Protein AF-A0A821W4C9-F1 (afdb_monomer_lite)

Radius of gyration: 30.99 Å; chains: 1; bounding box: 70×30×86 Å

Foldseek 3Di:
DDPPQFKWFFWQFPVPSATDIGGPVQWDDPVNDDDAQDWTFGADPNDTTITGTHDMDHPVVSVVVRVVVLVVDPVNDPPPPPPDDPPDDPPDDDDDDDDPDDDDDPDDDDD

Structure (mmCIF, N/CA/C/O backbone):
data_AF-A0A821W4C9-F1
#
_entry.id   AF-A0A821W4C9-F1
#
loop_
_atom_site.group_PDB
_atom_site.id
_atom_site.type_symbol
_atom_site.label_atom_id
_atom_site.label_alt_id
_atom_site.label_comp_id
_atom_site.label_asym_id
_atom_site.label_entity_id
_atom_site.label_seq_id
_atom_site.pdbx_PDB_ins_code
_atom_site.Cartn_x
_atom_site.Cartn_y
_atom_site.Cartn_z
_atom_site.occupancy
_atom_site.B_iso_or_equiv
_atom_site.auth_seq_id
_atom_site.auth_comp_id
_atom_site.auth_asym_id
_atom_site.auth_atom_id
_atom_site.pdbx_PDB_model_num
ATOM 1 N N . MET A 1 1 ? -10.018 20.608 16.413 1.00 37.03 1 MET A N 1
ATOM 2 C CA . MET A 1 1 ? -10.296 19.223 15.976 1.00 37.03 1 MET A CA 1
ATOM 3 C C . MET A 1 1 ? -9.044 18.725 15.273 1.00 37.03 1 MET A C 1
ATOM 5 O O . MET A 1 1 ? -8.616 19.395 14.345 1.00 37.03 1 MET A O 1
ATOM 9 N N . ASN A 1 2 ? -8.410 17.654 15.765 1.00 43.59 2 ASN A N 1
ATOM 10 C CA . ASN A 1 2 ? -7.238 17.055 15.115 1.00 43.59 2 ASN A CA 1
ATOM 11 C C . ASN A 1 2 ? -7.685 16.434 13.790 1.00 43.59 2 ASN A C 1
ATOM 13 O O . ASN A 1 2 ? -8.506 15.520 13.796 1.00 43.59 2 ASN A O 1
ATOM 17 N N . VAL A 1 3 ? -7.148 16.917 12.671 1.00 53.03 3 VAL A N 1
ATOM 18 C CA . VAL A 1 3 ? -7.085 16.108 11.453 1.00 53.03 3 VAL A CA 1
ATOM 19 C C . VAL A 1 3 ? -6.095 14.997 11.784 1.00 53.03 3 VAL A C 1
ATOM 21 O O . VAL A 1 3 ? -4.900 15.255 11.871 1.00 53.03 3 VAL A O 1
ATOM 24 N N . ALA A 1 4 ? -6.593 13.799 12.099 1.00 50.00 4 ALA A N 1
ATOM 25 C CA . ALA A 1 4 ? -5.744 12.618 12.109 1.00 50.00 4 ALA A CA 1
ATOM 26 C C . ALA A 1 4 ? -5.166 12.505 10.695 1.00 50.00 4 ALA A C 1
ATOM 28 O O . ALA A 1 4 ? -5.932 12.450 9.735 1.00 50.00 4 ALA A O 1
ATOM 29 N N . GLU A 1 5 ? -3.846 12.590 10.556 1.00 63.47 5 GLU A N 1
ATOM 30 C CA . GLU A 1 5 ? -3.194 12.362 9.270 1.00 63.47 5 GLU A CA 1
ATOM 31 C C . GLU A 1 5 ? -3.620 10.970 8.781 1.00 63.47 5 GLU A C 1
ATOM 33 O O . GLU A 1 5 ? -3.442 9.989 9.501 1.00 63.47 5 GLU A O 1
ATOM 38 N N . ASP A 1 6 ? -4.267 10.883 7.612 1.00 72.19 6 ASP A N 1
ATOM 39 C CA . ASP A 1 6 ? -4.667 9.598 7.034 1.00 72.19 6 ASP A CA 1
ATOM 40 C C . ASP A 1 6 ? -3.402 8.732 6.863 1.00 72.19 6 ASP A C 1
ATOM 42 O O . ASP A 1 6 ? -2.505 9.068 6.086 1.00 72.19 6 ASP A O 1
ATOM 46 N N . GLU A 1 7 ? -3.313 7.626 7.608 1.00 86.56 7 GLU A N 1
ATOM 47 C CA . GLU A 1 7 ? -2.292 6.599 7.398 1.00 86.56 7 GLU A CA 1
ATOM 48 C C . GLU A 1 7 ? -2.613 5.806 6.127 1.00 86.56 7 GLU A C 1
ATOM 50 O O . GLU A 1 7 ? -3.752 5.392 5.880 1.00 86.56 7 GLU A O 1
ATOM 55 N N . PHE A 1 8 ? -1.584 5.577 5.319 1.00 91.06 8 PHE A N 1
ATOM 56 C CA . PHE A 1 8 ? -1.644 4.799 4.092 1.00 91.06 8 PHE A CA 1
ATOM 57 C C . PHE A 1 8 ? -0.798 3.541 4.231 1.00 91.06 8 PHE A C 1
ATOM 59 O O . PHE A 1 8 ? 0.161 3.480 5.003 1.00 91.06 8 PHE A O 1
ATOM 66 N N . CYS A 1 9 ? -1.155 2.528 3.458 1.00 91.25 9 CYS A N 1
ATOM 67 C CA . CYS A 1 9 ? -0.412 1.290 3.358 1.00 91.25 9 CYS A CA 1
ATOM 68 C C . CYS A 1 9 ? -0.053 1.037 1.899 1.00 91.25 9 CYS A C 1
ATOM 70 O O . CYS A 1 9 ? -0.899 1.150 1.011 1.00 91.25 9 CYS A O 1
ATOM 72 N N . LEU A 1 10 ? 1.202 0.664 1.668 1.00 93.06 10 LEU A N 1
ATOM 73 C CA . LEU A 1 10 ? 1.629 0.101 0.397 1.00 93.06 10 LEU A CA 1
ATOM 74 C C . LEU A 1 10 ? 1.266 -1.381 0.403 1.00 93.06 10 LEU A C 1
ATOM 76 O O . LEU A 1 10 ? 1.803 -2.141 1.208 1.00 93.06 10 LEU A O 1
ATOM 80 N N . ILE A 1 11 ? 0.367 -1.786 -0.482 1.00 92.62 11 ILE A N 1
ATOM 81 C CA . ILE A 1 11 ? -0.115 -3.157 -0.615 1.00 92.62 11 ILE A CA 1
ATOM 82 C C . ILE A 1 11 ? 0.463 -3.750 -1.890 1.00 92.62 11 ILE A C 1
ATOM 84 O O . ILE A 1 11 ? 0.417 -3.117 -2.938 1.00 92.62 11 ILE A O 1
ATOM 88 N N . ARG A 1 12 ? 0.954 -4.984 -1.824 1.00 91.31 12 ARG A N 1
ATOM 89 C CA . ARG A 1 12 ? 1.218 -5.802 -3.007 1.00 91.31 12 ARG A CA 1
ATOM 90 C C . ARG A 1 12 ? 0.029 -6.722 -3.246 1.00 91.31 12 ARG A C 1
ATOM 92 O O . ARG A 1 12 ? -0.263 -7.571 -2.406 1.00 91.31 12 ARG A O 1
ATOM 99 N N . TRP A 1 13 ? -0.637 -6.576 -4.385 1.00 89.44 13 TRP A N 1
ATOM 100 C CA . TRP A 1 13 ? -1.763 -7.436 -4.744 1.00 89.44 13 TRP A CA 1
ATOM 101 C C . TRP A 1 13 ? -1.285 -8.831 -5.129 1.00 89.44 13 TRP A C 1
ATOM 103 O O . TRP A 1 13 ? -0.414 -8.976 -5.992 1.00 89.44 13 TRP A O 1
ATOM 113 N N . SER A 1 14 ? -1.911 -9.855 -4.549 1.00 84.25 14 SER A N 1
ATOM 114 C CA . SER A 1 14 ? -1.619 -11.256 -4.879 1.00 84.25 14 SER A CA 1
ATOM 115 C C . SER A 1 14 ? -1.939 -11.586 -6.341 1.00 84.25 14 SER A C 1
ATOM 117 O O . SER A 1 14 ? -1.260 -12.403 -6.954 1.00 84.25 14 SER A O 1
ATOM 119 N N . ASP A 1 15 ? -2.940 -10.911 -6.909 1.00 80.06 15 ASP A N 1
ATOM 120 C CA . ASP A 1 15 ? -3.490 -11.211 -8.234 1.00 80.06 15 ASP A CA 1
ATOM 121 C C . ASP A 1 15 ? -2.684 -10.587 -9.390 1.00 80.06 15 ASP A C 1
ATOM 123 O O . ASP A 1 15 ? -2.610 -11.141 -10.483 1.00 80.06 15 ASP A O 1
ATOM 127 N N . LYS A 1 16 ? -2.048 -9.429 -9.156 1.00 69.88 16 LYS A N 1
ATOM 128 C CA . LYS A 1 16 ? -1.467 -8.601 -10.234 1.00 69.88 16 LYS A CA 1
ATOM 129 C C . LYS A 1 16 ? 0.027 -8.321 -10.100 1.00 69.88 16 LYS A C 1
ATOM 131 O O . LYS A 1 16 ? 0.584 -7.655 -10.963 1.00 69.88 16 LYS A O 1
ATOM 136 N N . ASN A 1 17 ? 0.686 -8.846 -9.060 1.00 70.94 17 ASN A N 1
ATOM 137 C CA . ASN A 1 17 ? 2.097 -8.567 -8.741 1.00 70.94 17 ASN A CA 1
ATOM 138 C C . ASN A 1 17 ? 2.438 -7.064 -8.829 1.00 70.94 17 ASN A C 1
ATOM 140 O O . ASN A 1 17 ? 3.539 -6.672 -9.208 1.00 70.94 17 ASN A O 1
ATOM 144 N N . ASP A 1 18 ? 1.445 -6.248 -8.494 1.00 80.62 18 ASP A N 1
ATOM 145 C CA . ASP A 1 18 ? 1.446 -4.801 -8.594 1.00 80.62 18 ASP A CA 1
ATOM 146 C C . ASP A 1 18 ? 1.335 -4.218 -7.188 1.00 80.62 18 ASP A C 1
ATOM 148 O O . ASP A 1 18 ? 0.838 -4.882 -6.266 1.00 80.62 18 ASP A O 1
ATOM 152 N N . PHE A 1 19 ? 1.832 -2.998 -7.020 1.00 87.25 19 PHE A N 1
ATOM 153 C CA . PHE A 1 19 ? 1.837 -2.316 -5.736 1.00 87.25 19 PHE A CA 1
ATOM 154 C C . PHE A 1 19 ? 0.894 -1.130 -5.794 1.00 87.25 19 PHE A C 1
ATOM 156 O O . PHE A 1 19 ? 1.067 -0.262 -6.641 1.00 87.25 19 PHE A O 1
ATOM 163 N N . ASP A 1 20 ? -0.024 -1.036 -4.844 1.00 88.94 20 ASP A N 1
ATOM 164 C CA . ASP A 1 20 ? -0.973 0.069 -4.755 1.00 88.94 20 ASP A CA 1
ATOM 165 C C . ASP A 1 20 ? -0.944 0.705 -3.366 1.00 88.94 20 ASP A C 1
ATOM 167 O O . ASP A 1 20 ? -0.515 0.091 -2.385 1.00 88.94 20 ASP A O 1
ATOM 171 N N . ILE A 1 21 ? -1.360 1.966 -3.289 1.00 91.44 21 ILE A N 1
ATOM 172 C CA . ILE A 1 21 ? -1.342 2.744 -2.055 1.00 91.44 21 ILE A CA 1
ATOM 173 C C . ILE A 1 21 ? -2.779 2.962 -1.628 1.00 91.44 21 ILE A C 1
ATOM 175 O O . ILE A 1 21 ? -3.499 3.790 -2.188 1.00 91.44 21 ILE A O 1
ATOM 179 N N . VAL A 1 22 ? -3.169 2.250 -0.580 1.00 90.94 22 VAL A N 1
ATOM 180 C CA . VAL A 1 22 ? -4.533 2.275 -0.060 1.00 90.94 22 VAL A CA 1
ATOM 181 C C . VAL A 1 22 ? -4.542 2.978 1.290 1.00 90.94 22 VAL A C 1
ATOM 183 O O . VAL A 1 22 ? -3.575 2.878 2.050 1.00 90.94 22 VAL A O 1
ATOM 186 N N . PRO A 1 23 ? -5.610 3.704 1.637 1.00 90.12 23 PRO A N 1
ATOM 187 C CA . PRO A 1 23 ? -5.738 4.228 2.985 1.00 90.12 23 PRO A CA 1
ATOM 188 C C . PRO A 1 23 ? -5.946 3.056 3.955 1.00 90.12 23 PRO A C 1
ATOM 190 O O . PRO A 1 23 ? -6.682 2.117 3.652 1.00 90.12 23 PRO A O 1
ATOM 193 N N . GLN A 1 24 ? -5.340 3.117 5.141 1.00 87.00 24 GLN A N 1
ATOM 194 C CA . GLN A 1 24 ? -5.417 2.054 6.152 1.00 87.00 24 GLN A CA 1
ATOM 195 C C . GLN A 1 24 ? -6.868 1.651 6.474 1.00 87.00 24 GLN A C 1
ATOM 197 O O . GLN A 1 24 ? -7.160 0.477 6.682 1.00 87.00 24 GLN A O 1
ATOM 202 N N . ARG A 1 25 ? -7.803 2.609 6.439 1.00 86.94 25 ARG A N 1
ATOM 203 C CA . ARG A 1 25 ? -9.243 2.375 6.656 1.00 86.94 25 ARG A CA 1
ATOM 204 C C . ARG A 1 25 ? -9.902 1.427 5.646 1.00 86.94 25 ARG A C 1
ATOM 206 O O . ARG A 1 25 ? -10.975 0.909 5.933 1.00 86.94 25 ARG A O 1
ATOM 213 N N . SER A 1 26 ? -9.302 1.233 4.472 1.00 88.88 26 SER A N 1
ATOM 214 C CA . SER A 1 26 ? -9.788 0.293 3.454 1.00 88.88 26 SER A CA 1
ATOM 215 C C . SER A 1 26 ? -9.388 -1.154 3.748 1.00 88.88 26 SER A C 1
ATOM 217 O O . SER A 1 26 ? -9.886 -2.066 3.091 1.00 88.88 26 SER A O 1
ATOM 219 N N . ILE A 1 27 ? -8.494 -1.382 4.712 1.00 89.50 27 ILE A N 1
ATOM 220 C CA . ILE A 1 27 ? -7.979 -2.705 5.056 1.00 89.50 27 ILE A CA 1
ATOM 221 C C . ILE A 1 27 ? -8.789 -3.267 6.222 1.00 89.50 27 ILE A C 1
ATOM 223 O O . ILE A 1 27 ? -8.847 -2.683 7.305 1.00 89.50 27 ILE A O 1
ATOM 227 N N . ARG A 1 28 ? -9.393 -4.439 6.022 1.00 86.56 28 ARG A N 1
ATOM 228 C CA . ARG A 1 28 ? -10.063 -5.180 7.092 1.00 86.56 28 ARG A CA 1
ATOM 229 C C . ARG A 1 28 ? -9.046 -6.025 7.849 1.00 86.56 28 ARG A C 1
ATOM 231 O O . ARG A 1 28 ? -8.762 -7.158 7.470 1.00 86.56 28 ARG A O 1
ATOM 238 N N . ALA A 1 29 ? -8.525 -5.474 8.942 1.00 81.88 29 ALA A N 1
ATOM 239 C CA . ALA A 1 29 ? -7.702 -6.214 9.892 1.00 81.88 29 ALA A CA 1
ATOM 240 C C . ALA A 1 29 ? -8.552 -6.703 11.082 1.00 81.88 29 ALA A C 1
ATOM 242 O O . ALA A 1 29 ? -9.267 -5.900 11.685 1.00 81.88 29 ALA A O 1
ATOM 243 N N . PRO A 1 30 ? -8.467 -7.989 11.471 1.00 74.62 30 PRO A N 1
ATOM 244 C CA . PRO A 1 30 ? -9.234 -8.528 12.597 1.00 74.62 30 PRO A CA 1
ATOM 245 C C . PRO A 1 30 ? -8.831 -7.916 13.950 1.00 74.62 30 PRO A C 1
ATOM 247 O O . PRO A 1 30 ? -9.670 -7.799 14.840 1.00 74.62 30 PRO A O 1
ATOM 250 N N . SER A 1 31 ? -7.573 -7.486 14.097 1.00 70.50 31 SER A N 1
ATOM 251 C CA . SER A 1 31 ? -6.999 -7.031 15.376 1.00 70.50 31 SER A CA 1
ATOM 252 C C . SER A 1 31 ? -6.815 -5.513 15.484 1.00 70.50 31 SER A C 1
ATOM 254 O O . SER A 1 31 ? -6.043 -5.045 16.321 1.00 70.50 31 SER A O 1
ATOM 256 N N . ASN A 1 32 ? -7.475 -4.723 14.624 1.00 70.50 32 ASN A N 1
ATOM 257 C CA . ASN A 1 32 ? -7.334 -3.256 14.534 1.00 70.50 32 ASN A CA 1
ATOM 258 C C . ASN A 1 32 ? -5.880 -2.753 14.350 1.00 70.50 32 ASN A C 1
ATOM 260 O O . ASN A 1 32 ? -5.612 -1.555 14.398 1.00 70.50 32 ASN A O 1
ATOM 264 N N . THR A 1 33 ? -4.949 -3.683 14.146 1.00 82.00 33 THR A N 1
ATOM 265 C CA . THR A 1 33 ? -3.510 -3.494 14.020 1.00 82.00 33 THR A CA 1
ATOM 266 C C . THR A 1 33 ? -3.124 -4.103 12.689 1.00 82.00 33 THR A C 1
ATOM 268 O O . THR A 1 33 ? -3.456 -5.257 12.428 1.00 82.00 33 THR A O 1
ATOM 271 N N . ILE A 1 34 ? -2.467 -3.308 11.850 1.00 86.19 34 ILE A N 1
ATOM 272 C CA . ILE A 1 34 ? -1.945 -3.761 10.565 1.00 86.19 34 ILE A CA 1
ATOM 273 C C . ILE A 1 34 ? -0.454 -4.024 10.722 1.00 86.19 34 ILE A C 1
ATOM 275 O O . ILE A 1 34 ? 0.325 -3.120 11.070 1.00 86.19 34 ILE A O 1
ATOM 279 N N . GLU A 1 35 ? -0.076 -5.269 10.474 1.00 90.00 35 GLU A N 1
ATOM 280 C CA . GLU A 1 35 ? 1.297 -5.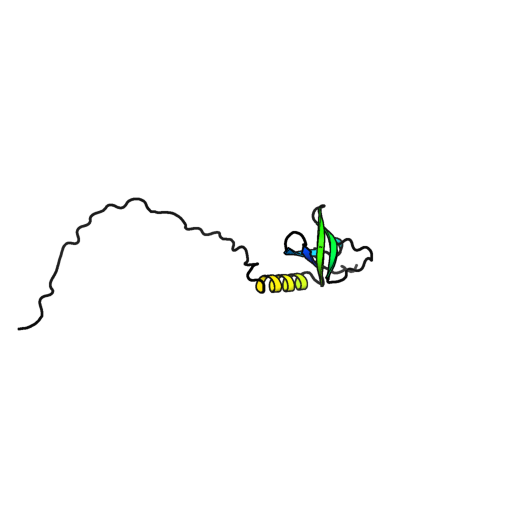743 10.461 1.00 90.00 35 GLU A CA 1
ATOM 281 C C . GLU A 1 35 ? 1.861 -5.695 9.039 1.00 90.00 35 GLU A C 1
ATOM 283 O O . GLU A 1 35 ? 1.173 -5.897 8.037 1.00 90.00 35 GLU A O 1
ATOM 288 N N . THR A 1 36 ? 3.146 -5.375 8.936 1.00 91.12 36 THR A N 1
ATOM 289 C CA . THR A 1 36 ? 3.867 -5.428 7.664 1.00 91.12 36 THR A CA 1
ATOM 290 C C . THR A 1 36 ? 4.195 -6.872 7.314 1.00 91.12 36 THR A C 1
ATOM 292 O O . THR A 1 36 ? 4.548 -7.656 8.186 1.00 91.12 36 THR A O 1
ATOM 295 N N . TYR A 1 37 ? 4.174 -7.181 6.026 1.00 89.69 37 TYR A N 1
ATOM 296 C CA . TYR A 1 37 ? 4.339 -8.496 5.410 1.00 89.69 37 TYR A CA 1
ATOM 297 C C . TYR A 1 37 ? 3.217 -9.498 5.704 1.00 89.69 37 TYR A C 1
ATOM 299 O O . TYR A 1 37 ? 3.353 -10.678 5.389 1.00 89.69 37 TYR A O 1
ATOM 307 N N . GLU A 1 38 ? 2.085 -9.024 6.221 1.00 91.25 38 GLU A N 1
ATOM 308 C CA . GLU A 1 38 ? 0.865 -9.813 6.361 1.00 91.25 38 GLU A CA 1
ATOM 309 C C . GLU A 1 38 ? -0.144 -9.518 5.248 1.00 91.25 38 GLU A C 1
ATOM 311 O O . GLU A 1 38 ? -0.162 -8.430 4.667 1.00 91.25 38 GLU A O 1
ATOM 316 N N . THR A 1 39 ? -0.980 -10.512 4.940 1.00 91.31 39 THR A N 1
ATOM 317 C CA . THR A 1 39 ? -2.018 -10.415 3.906 1.00 91.31 39 THR A CA 1
ATOM 318 C C . THR A 1 39 ? -3.363 -10.111 4.538 1.00 91.31 39 THR A C 1
ATOM 320 O O . THR A 1 39 ? -3.787 -10.791 5.469 1.00 91.31 39 THR A O 1
ATOM 323 N N . TYR A 1 40 ? -4.042 -9.104 4.002 1.00 91.81 40 TYR A N 1
ATOM 324 C CA . TYR A 1 40 ? -5.344 -8.661 4.478 1.00 91.81 40 TYR A CA 1
ATOM 325 C C . TYR A 1 40 ? -6.331 -8.544 3.320 1.00 91.81 40 TYR A C 1
ATOM 327 O O . TYR A 1 40 ? -5.946 -8.357 2.163 1.00 91.81 40 TYR A O 1
ATOM 335 N N . GLN A 1 41 ? -7.621 -8.606 3.652 1.00 91.75 41 GLN A N 1
ATOM 336 C CA . GLN A 1 41 ? -8.673 -8.222 2.720 1.00 91.75 41 GLN A CA 1
ATOM 337 C C . GLN A 1 41 ? -8.774 -6.699 2.667 1.00 91.75 41 GLN A C 1
ATOM 339 O O . GLN A 1 41 ? -8.955 -6.035 3.689 1.00 91.75 41 GLN A O 1
ATOM 344 N N . VAL A 1 42 ? -8.676 -6.150 1.464 1.00 90.25 42 VAL A N 1
ATOM 345 C CA . VAL A 1 42 ? -8.750 -4.719 1.191 1.00 90.25 42 VAL A CA 1
ATOM 346 C C . VAL A 1 42 ? -9.958 -4.452 0.307 1.00 90.25 42 VAL A C 1
ATOM 348 O O . VAL A 1 42 ? -10.151 -5.114 -0.712 1.00 90.25 42 VAL A O 1
ATOM 351 N N . GLU A 1 43 ? -10.777 -3.479 0.694 1.00 89.06 43 GLU A N 1
ATOM 352 C CA . GLU A 1 43 ? -11.963 -3.085 -0.060 1.00 89.06 43 GLU A CA 1
ATOM 353 C C . GLU A 1 43 ? -11.681 -1.827 -0.890 1.00 89.06 43 GLU A C 1
ATOM 355 O O . GLU A 1 43 ? -11.413 -0.749 -0.349 1.00 89.06 43 GLU A O 1
ATOM 360 N N . ILE A 1 44 ? -11.750 -1.959 -2.217 1.00 82.81 44 ILE A N 1
ATOM 361 C CA . ILE A 1 44 ? -11.553 -0.857 -3.168 1.00 82.81 44 ILE A CA 1
ATOM 362 C C . ILE A 1 44 ? -12.703 -0.849 -4.163 1.00 82.81 44 ILE A C 1
ATOM 364 O O . ILE A 1 44 ? -12.962 -1.845 -4.836 1.00 82.81 44 ILE A O 1
ATOM 368 N N . ASN A 1 45 ? -13.391 0.289 -4.285 1.00 82.94 45 ASN A N 1
ATOM 369 C CA . ASN A 1 45 ? -14.541 0.456 -5.182 1.00 82.94 45 ASN A CA 1
ATOM 370 C C . ASN A 1 45 ? -15.642 -0.609 -4.977 1.00 82.94 45 ASN A C 1
ATOM 372 O O . ASN A 1 45 ? -16.324 -0.984 -5.926 1.00 82.94 45 ASN A O 1
ATOM 376 N N . GLY A 1 46 ? -15.795 -1.121 -3.749 1.00 82.25 46 GLY A N 1
ATOM 377 C CA . GLY A 1 46 ? -16.752 -2.182 -3.414 1.00 82.25 46 GLY A CA 1
ATOM 378 C C . GLY A 1 46 ? -16.298 -3.606 -3.759 1.00 82.25 46 GLY A C 1
ATOM 379 O O . GLY A 1 46 ? -17.045 -4.547 -3.511 1.00 82.25 46 GLY A O 1
ATOM 380 N N . ASN A 1 47 ? -15.084 -3.782 -4.288 1.00 86.38 47 ASN A N 1
ATOM 381 C CA . ASN A 1 47 ? -14.482 -5.092 -4.520 1.00 86.38 47 ASN A CA 1
ATOM 382 C C . ASN A 1 47 ? -13.525 -5.445 -3.381 1.00 86.38 47 ASN A C 1
ATOM 384 O O . ASN A 1 47 ? -12.729 -4.607 -2.954 1.00 86.38 47 ASN A O 1
ATOM 388 N N . GLN A 1 48 ? -13.591 -6.691 -2.918 1.00 88.06 48 GLN A N 1
ATOM 389 C CA . GLN A 1 48 ? -12.682 -7.233 -1.911 1.00 88.06 48 GLN A CA 1
ATOM 390 C C . GLN A 1 48 ? -11.538 -7.956 -2.613 1.00 88.06 48 GLN A C 1
ATOM 392 O O . GLN A 1 48 ? -11.760 -8.929 -3.332 1.00 88.06 48 GLN A O 1
ATOM 397 N N . CYS A 1 49 ? -10.324 -7.467 -2.398 1.00 88.31 49 CYS A N 1
ATOM 398 C CA . CYS A 1 49 ? -9.103 -8.033 -2.949 1.00 88.31 49 CYS A CA 1
ATOM 399 C C . CYS A 1 49 ? -8.152 -8.398 -1.808 1.00 88.31 49 CYS A C 1
ATOM 401 O O . CYS A 1 49 ? -8.089 -7.699 -0.798 1.00 88.31 49 CYS A O 1
ATOM 403 N N . GLU A 1 50 ? -7.383 -9.470 -1.967 1.00 91.44 50 GLU A N 1
ATOM 404 C CA . GLU A 1 50 ? -6.334 -9.831 -1.014 1.00 91.44 50 GLU A CA 1
ATOM 405 C C . GLU A 1 50 ? -5.010 -9.178 -1.399 1.00 91.44 50 GLU A C 1
ATOM 407 O O . GLU A 1 50 ? -4.569 -9.239 -2.553 1.00 91.44 50 GLU A O 1
ATOM 412 N N . GLY A 1 51 ? -4.361 -8.561 -0.417 1.00 92.00 51 GLY A N 1
ATOM 413 C CA . GLY A 1 51 ? -3.079 -7.917 -0.629 1.00 92.00 51 GLY A CA 1
ATOM 414 C C . GLY A 1 51 ? -2.191 -7.961 0.602 1.00 92.00 51 GLY A C 1
ATOM 415 O O . GLY A 1 51 ? -2.660 -7.880 1.737 1.00 92.00 51 GLY A O 1
ATOM 416 N N . THR A 1 52 ? -0.890 -8.100 0.365 1.00 93.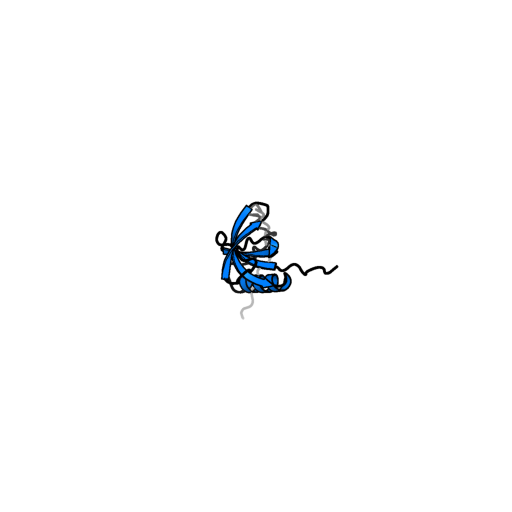00 52 THR A N 1
ATOM 417 C CA . THR A 1 52 ? 0.128 -8.113 1.413 1.00 93.00 52 THR A CA 1
ATOM 418 C C . THR A 1 52 ? 0.596 -6.694 1.701 1.00 93.00 52 THR A C 1
ATOM 420 O O . THR A 1 52 ? 1.056 -5.996 0.797 1.00 93.00 52 THR A O 1
ATOM 423 N N . VAL A 1 53 ? 0.522 -6.259 2.955 1.00 92.31 53 VAL A N 1
ATOM 424 C CA . VAL A 1 53 ? 1.031 -4.950 3.381 1.00 92.31 53 VAL A CA 1
ATOM 425 C C . VAL A 1 53 ? 2.549 -4.982 3.343 1.00 92.31 53 VAL A C 1
ATOM 427 O O . VAL A 1 53 ? 3.169 -5.804 3.991 1.00 92.31 53 VAL A O 1
ATOM 430 N N . ILE A 1 54 ? 3.180 -4.084 2.606 1.00 92.50 54 ILE A N 1
ATOM 431 C CA . ILE A 1 54 ? 4.642 -3.970 2.538 1.00 92.50 54 ILE A CA 1
ATOM 432 C C . ILE A 1 54 ? 5.140 -2.942 3.552 1.00 92.50 54 ILE A C 1
ATOM 434 O O . ILE A 1 54 ? 6.180 -3.118 4.182 1.00 92.50 54 ILE A O 1
ATOM 438 N N . MET A 1 55 ? 4.381 -1.863 3.717 1.00 92.25 55 MET A N 1
ATOM 439 C CA . MET A 1 55 ? 4.719 -0.731 4.571 1.00 92.25 55 MET A CA 1
ATOM 440 C C . MET A 1 55 ? 3.444 0.013 4.965 1.00 92.25 55 MET A C 1
ATOM 442 O O . MET A 1 55 ? 2.496 0.065 4.183 1.00 92.25 55 MET A O 1
ATOM 446 N N . LYS A 1 56 ? 3.462 0.636 6.146 1.00 90.75 56 LYS A N 1
ATOM 447 C CA . LYS A 1 56 ? 2.479 1.628 6.592 1.00 90.75 56 LYS A CA 1
ATOM 448 C C . LYS A 1 56 ? 3.172 2.956 6.880 1.00 90.75 56 LYS A C 1
ATOM 450 O O . LYS A 1 56 ? 4.292 2.962 7.390 1.00 90.75 56 LYS A O 1
ATOM 455 N N . GLY A 1 57 ? 2.525 4.063 6.548 1.00 90.25 57 GLY A N 1
ATOM 456 C CA . GLY A 1 57 ? 3.067 5.393 6.785 1.00 90.25 57 GLY A CA 1
ATOM 457 C C . GLY A 1 57 ? 2.306 6.475 6.035 1.00 90.25 57 GLY A C 1
ATOM 458 O O . GLY A 1 57 ? 1.128 6.336 5.713 1.00 90.25 57 GLY A O 1
ATOM 459 N N . THR A 1 58 ? 2.989 7.578 5.735 1.00 91.00 58 THR A N 1
ATOM 460 C CA . THR A 1 58 ? 2.397 8.645 4.921 1.00 91.00 58 THR A CA 1
ATOM 461 C C . THR A 1 58 ? 2.315 8.224 3.455 1.00 91.00 58 THR A C 1
ATOM 463 O O . THR A 1 58 ? 3.137 7.439 2.970 1.00 91.00 58 THR A O 1
ATOM 466 N N . LYS A 1 59 ? 1.369 8.812 2.713 1.00 88.12 59 LYS A N 1
ATOM 467 C CA . LYS A 1 59 ? 1.243 8.601 1.263 1.00 88.12 59 LYS A CA 1
ATOM 468 C C . LYS A 1 59 ? 2.580 8.798 0.537 1.00 88.12 59 LYS A C 1
ATOM 470 O O . LYS A 1 59 ? 2.972 7.966 -0.271 1.00 88.12 59 LYS A O 1
ATOM 475 N N . ARG A 1 60 ? 3.313 9.856 0.897 1.00 89.25 60 ARG A N 1
ATOM 476 C CA . ARG A 1 60 ? 4.592 10.219 0.274 1.00 89.25 60 ARG A CA 1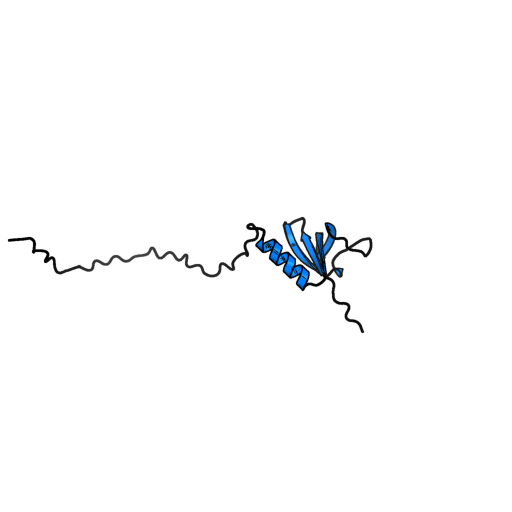
ATOM 477 C C . ARG A 1 60 ? 5.673 9.153 0.468 1.00 89.25 60 ARG A C 1
ATOM 479 O O . ARG A 1 60 ? 6.478 8.939 -0.436 1.00 89.25 60 ARG A O 1
ATOM 486 N N . ASP A 1 61 ? 5.711 8.506 1.631 1.00 89.81 61 ASP A N 1
ATOM 487 C CA . ASP A 1 61 ? 6.679 7.438 1.904 1.00 89.81 61 ASP A CA 1
ATOM 488 C C . ASP A 1 61 ? 6.343 6.176 1.095 1.00 89.81 61 ASP A C 1
ATOM 490 O O . ASP A 1 61 ? 7.213 5.608 0.431 1.00 89.81 61 ASP A O 1
ATOM 494 N N . CYS A 1 62 ? 5.050 5.834 1.025 1.00 90.12 62 CYS A N 1
ATOM 495 C CA . CYS A 1 62 ? 4.546 4.740 0.195 1.00 90.12 62 CYS A CA 1
ATOM 496 C C . CYS A 1 62 ? 4.844 4.972 -1.300 1.00 90.12 62 CYS A C 1
ATOM 498 O O . CYS A 1 62 ? 5.352 4.072 -1.967 1.00 90.12 62 CYS A O 1
ATOM 500 N N . GLU A 1 63 ? 4.605 6.185 -1.819 1.00 89.69 63 GLU A N 1
ATOM 501 C CA . GLU A 1 63 ? 4.909 6.576 -3.209 1.00 89.69 63 GLU A CA 1
ATOM 502 C C . GLU A 1 63 ? 6.409 6.471 -3.503 1.00 89.69 63 GLU A C 1
ATOM 504 O O . GLU A 1 63 ? 6.821 5.957 -4.545 1.00 89.69 63 GLU A O 1
ATOM 509 N N . LYS A 1 64 ? 7.253 6.909 -2.562 1.00 89.81 64 LYS A N 1
ATOM 510 C CA . LYS A 1 64 ? 8.709 6.816 -2.698 1.00 89.81 64 LYS A CA 1
ATOM 511 C C . LYS A 1 64 ? 9.176 5.362 -2.753 1.00 89.81 64 LYS A C 1
ATOM 513 O O . LYS A 1 64 ? 10.055 5.042 -3.557 1.00 89.81 64 LYS A O 1
ATOM 518 N N . LEU A 1 65 ? 8.625 4.487 -1.913 1.00 87.69 65 LEU A N 1
ATOM 519 C CA . LEU A 1 65 ? 8.968 3.066 -1.919 1.00 87.69 65 LEU A CA 1
ATOM 520 C C . LEU A 1 65 ? 8.478 2.382 -3.204 1.00 87.69 65 LEU A C 1
ATOM 522 O O . LEU A 1 65 ? 9.271 1.706 -3.858 1.00 87.69 65 LEU A O 1
ATOM 526 N N . GLN A 1 66 ? 7.232 2.629 -3.616 1.00 85.94 66 GLN A N 1
ATOM 527 C CA . GLN A 1 66 ? 6.662 2.126 -4.871 1.00 85.94 66 GLN A CA 1
ATOM 528 C C . GLN A 1 66 ? 7.529 2.521 -6.077 1.00 85.94 66 GLN A C 1
ATOM 530 O O . GLN A 1 66 ? 7.909 1.665 -6.876 1.00 85.94 66 GLN A O 1
ATOM 535 N N . HIS A 1 67 ? 7.929 3.794 -6.168 1.00 82.19 67 HIS A N 1
ATOM 536 C CA . HIS A 1 67 ? 8.793 4.287 -7.242 1.00 82.19 67 HIS A CA 1
ATOM 537 C C . HIS A 1 67 ? 10.167 3.598 -7.249 1.00 82.19 67 HIS A C 1
ATOM 539 O O . HIS A 1 67 ? 10.673 3.226 -8.305 1.00 82.19 67 HIS A O 1
ATOM 545 N N . ASN A 1 68 ? 10.764 3.359 -6.075 1.00 82.19 68 ASN A N 1
ATOM 546 C CA . ASN A 1 68 ? 12.030 2.626 -5.972 1.00 82.19 68 ASN A CA 1
ATOM 547 C C . ASN A 1 68 ? 11.907 1.152 -6.390 1.00 82.19 68 ASN A C 1
ATOM 549 O O . ASN A 1 68 ? 12.839 0.615 -6.991 1.00 82.19 68 ASN A O 1
ATOM 553 N N . ILE A 1 69 ? 10.787 0.494 -6.078 1.00 78.00 69 ILE A N 1
ATOM 554 C CA . ILE A 1 69 ? 10.528 -0.897 -6.479 1.00 78.00 69 ILE A CA 1
ATOM 555 C C . ILE A 1 69 ? 10.330 -0.987 -7.998 1.00 78.00 69 ILE A C 1
ATOM 557 O O . ILE A 1 69 ? 10.930 -1.856 -8.635 1.00 78.00 69 ILE A O 1
ATOM 561 N N . ALA A 1 70 ? 9.566 -0.056 -8.579 1.00 68.25 70 ALA A N 1
ATOM 562 C CA . ALA A 1 70 ? 9.371 0.047 -10.023 1.00 68.25 70 ALA A CA 1
ATOM 563 C C . ALA A 1 70 ? 10.700 0.271 -10.767 1.00 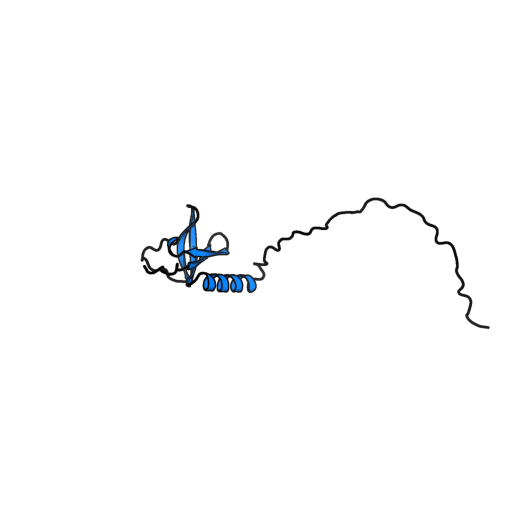68.25 70 ALA A C 1
ATOM 565 O O . ALA A 1 70 ? 10.962 -0.380 -11.770 1.00 68.25 70 ALA A O 1
ATOM 566 N N . LEU A 1 71 ? 11.585 1.123 -10.237 1.00 61.59 71 LEU A N 1
ATOM 567 C CA . LEU A 1 71 ? 12.898 1.388 -10.835 1.00 61.59 71 LEU A CA 1
ATOM 568 C C . LEU A 1 71 ? 13.888 0.214 -10.725 1.00 61.59 71 LEU A C 1
ATOM 570 O O . LEU A 1 71 ? 14.766 0.080 -11.575 1.00 61.59 71 LEU A O 1
ATOM 574 N N . LYS A 1 72 ? 13.787 -0.631 -9.688 1.00 55.47 72 LYS A N 1
ATOM 575 C CA . LYS A 1 72 ? 14.684 -1.790 -9.488 1.00 55.47 72 LYS A CA 1
ATOM 576 C C . LYS A 1 72 ? 14.220 -3.068 -10.188 1.00 55.47 72 LYS A C 1
ATOM 578 O O . LYS A 1 72 ? 15.004 -4.011 -10.286 1.00 55.47 72 LYS A O 1
ATOM 583 N N . SER A 1 73 ? 12.986 -3.107 -10.682 1.00 42.91 73 SER A N 1
ATOM 584 C CA . SER A 1 73 ? 12.460 -4.231 -11.455 1.00 42.91 73 SER A CA 1
ATOM 585 C C . SER A 1 73 ? 12.459 -3.868 -12.942 1.00 42.91 73 SER A C 1
ATOM 587 O O . SER A 1 73 ? 11.553 -3.165 -13.377 1.00 42.91 73 SER A O 1
ATOM 589 N N . PRO A 1 74 ? 13.399 -4.365 -13.770 1.00 49.69 74 PRO A N 1
ATOM 590 C CA . PRO A 1 74 ? 13.389 -4.094 -15.214 1.00 49.69 74 PRO A CA 1
ATOM 591 C C . PRO A 1 74 ? 12.135 -4.632 -15.937 1.00 49.69 74 PRO A C 1
ATOM 593 O O . PRO A 1 74 ? 11.911 -4.296 -17.093 1.00 49.69 74 PRO A O 1
ATOM 596 N N . ASN A 1 75 ? 11.297 -5.427 -15.256 1.00 47.59 75 ASN A N 1
ATOM 597 C CA . ASN A 1 75 ? 9.977 -5.868 -15.726 1.00 47.59 75 ASN A CA 1
ATOM 598 C C . ASN A 1 75 ? 8.835 -4.875 -15.448 1.00 47.59 75 ASN A C 1
ATOM 600 O O . ASN A 1 75 ? 7.712 -5.120 -15.873 1.00 47.59 75 ASN A O 1
ATOM 604 N N . HIS A 1 76 ? 9.098 -3.765 -14.757 1.00 44.91 76 HIS A N 1
ATOM 605 C CA . HIS A 1 76 ? 8.152 -2.667 -14.586 1.00 44.91 76 HIS A CA 1
ATOM 606 C C . HIS A 1 76 ? 8.707 -1.422 -15.281 1.00 44.91 76 HIS A C 1
ATOM 608 O O . HIS A 1 76 ? 8.889 -0.360 -14.683 1.00 44.91 76 HIS A O 1
ATOM 614 N N . ALA A 1 77 ? 9.025 -1.568 -16.574 1.00 41.81 77 ALA A N 1
ATOM 615 C CA . ALA A 1 77 ? 9.166 -0.402 -17.427 1.00 41.81 77 ALA A CA 1
ATOM 616 C C . ALA A 1 77 ? 7.876 0.420 -17.276 1.00 41.81 77 ALA A C 1
ATOM 618 O O . ALA A 1 77 ? 6.790 -0.173 -17.299 1.00 41.81 77 ALA A O 1
ATOM 619 N N . PRO A 1 78 ? 7.951 1.755 -17.109 1.00 47.00 78 PRO A N 1
ATOM 620 C CA . PRO A 1 78 ? 6.758 2.560 -17.291 1.00 47.00 78 PRO A CA 1
ATOM 621 C C . PRO A 1 78 ? 6.190 2.132 -18.640 1.00 47.00 78 PRO A C 1
ATOM 623 O O . PRO A 1 78 ? 6.948 2.051 -19.612 1.00 47.00 78 PRO A O 1
ATOM 626 N N . ALA A 1 79 ? 4.898 1.808 -18.709 1.00 47.41 79 ALA A N 1
ATOM 627 C CA . ALA A 1 79 ? 4.225 1.853 -19.990 1.00 47.41 79 ALA A CA 1
ATOM 628 C C . ALA A 1 79 ? 4.444 3.287 -20.465 1.00 47.41 79 ALA A C 1
ATOM 630 O O . ALA A 1 79 ? 3.791 4.226 -20.000 1.00 47.41 79 ALA A O 1
ATOM 631 N N . ALA A 1 80 ? 5.483 3.471 -21.282 1.00 42.50 80 ALA A N 1
ATOM 632 C CA . ALA A 1 80 ? 5.715 4.693 -21.993 1.00 42.50 80 ALA A CA 1
ATOM 633 C C . ALA A 1 80 ? 4.360 5.001 -22.609 1.00 42.50 80 ALA A C 1
ATOM 635 O O . ALA A 1 80 ? 3.712 4.118 -23.180 1.00 42.50 80 ALA A O 1
ATOM 636 N N . ARG A 1 81 ? 3.881 6.228 -22.429 1.00 43.31 81 ARG A N 1
ATOM 637 C CA . ARG A 1 81 ? 2.837 6.724 -23.311 1.00 43.31 81 ARG A CA 1
ATOM 638 C C . ARG A 1 81 ? 3.474 6.694 -24.698 1.00 43.31 81 ARG A C 1
ATOM 640 O O . ARG A 1 81 ? 4.171 7.630 -25.072 1.00 43.31 81 ARG A O 1
ATOM 647 N N . SER A 1 82 ? 3.322 5.569 -25.391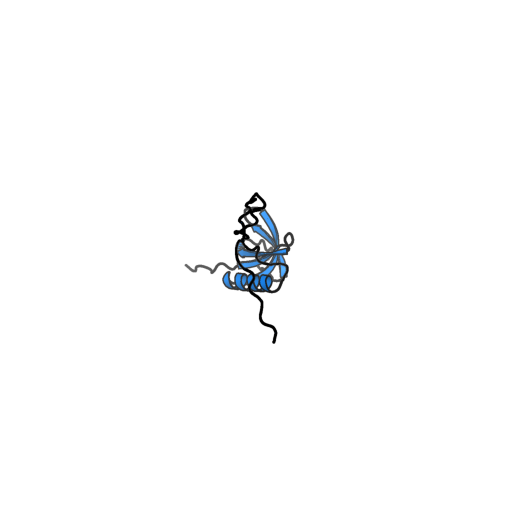 1.00 45.34 82 SER A N 1
ATOM 648 C CA . SER A 1 82 ? 3.698 5.352 -26.781 1.00 45.34 82 SER A CA 1
ATOM 649 C C . SER A 1 82 ? 2.681 6.101 -27.626 1.00 45.34 82 SER A C 1
ATOM 651 O O . SER A 1 82 ? 1.861 5.510 -28.314 1.00 45.34 82 SER A O 1
ATOM 653 N N . ASP A 1 83 ? 2.690 7.422 -27.489 1.00 59.47 83 ASP A N 1
ATOM 654 C CA . ASP A 1 83 ? 1.954 8.344 -28.335 1.00 59.47 83 ASP A CA 1
ATOM 655 C C . ASP A 1 83 ? 3.004 9.171 -29.074 1.00 59.47 83 ASP A C 1
ATOM 657 O O . ASP A 1 83 ? 3.439 10.231 -28.634 1.00 59.47 83 ASP A O 1
ATOM 661 N N . THR A 1 84 ? 3.578 8.536 -30.094 1.00 48.41 84 THR A N 1
ATOM 662 C CA . THR A 1 84 ? 4.027 9.137 -31.359 1.00 48.41 84 THR A CA 1
ATOM 663 C C . THR A 1 84 ? 4.541 8.011 -32.253 1.00 48.41 84 THR A C 1
ATOM 665 O O . THR A 1 84 ? 5.733 7.767 -32.413 1.00 48.41 84 THR A O 1
ATOM 668 N N . THR A 1 85 ? 3.590 7.301 -32.852 1.00 56.28 85 THR A N 1
ATOM 669 C CA . THR A 1 85 ? 3.783 6.596 -34.119 1.00 56.28 85 THR A CA 1
ATOM 670 C C . THR A 1 85 ? 4.227 7.616 -35.172 1.00 56.28 85 THR A C 1
ATOM 672 O O . THR A 1 85 ? 3.530 8.608 -35.391 1.00 56.28 85 THR A O 1
ATOM 675 N N . PRO A 1 86 ? 5.345 7.370 -35.865 1.00 53.56 86 PRO A N 1
ATOM 676 C CA . PRO A 1 86 ? 5.282 7.468 -37.316 1.00 53.56 86 PRO A CA 1
ATOM 677 C C . PRO A 1 86 ? 5.714 6.144 -37.950 1.00 53.56 86 PRO A C 1
ATOM 679 O O . PRO A 1 86 ? 6.655 6.080 -38.729 1.00 53.56 86 PRO A O 1
ATOM 682 N N . GLU A 1 87 ? 4.980 5.073 -37.664 1.00 59.16 87 GLU A N 1
ATOM 683 C CA . GLU A 1 87 ? 4.823 3.974 -38.615 1.00 59.16 87 GLU A CA 1
ATOM 684 C C . GLU A 1 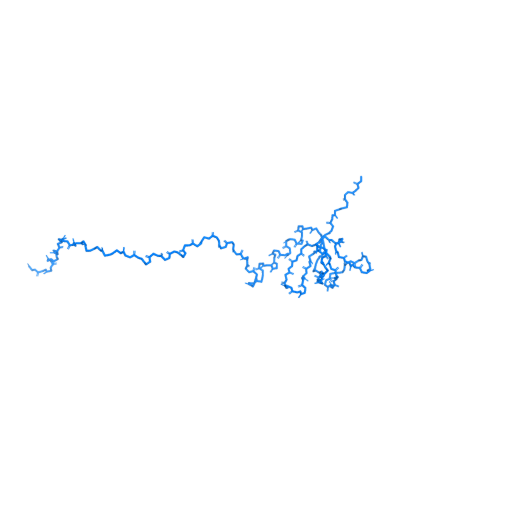87 ? 3.737 4.379 -39.622 1.00 59.16 87 GLU A C 1
ATOM 686 O O . GLU A 1 87 ? 2.601 3.915 -39.602 1.00 59.16 87 GLU A O 1
ATOM 691 N N . SER A 1 88 ? 4.057 5.350 -40.475 1.00 51.62 88 SER A N 1
ATOM 692 C CA . SER A 1 88 ? 3.329 5.542 -41.725 1.00 51.62 88 SER A CA 1
ATOM 693 C C . SER A 1 88 ? 4.256 5.144 -42.852 1.00 51.62 88 SER A C 1
ATOM 695 O O . SER A 1 88 ? 5.123 5.898 -43.282 1.00 51.62 88 SER A O 1
ATOM 697 N N . ASN A 1 89 ? 4.044 3.909 -43.290 1.00 49.91 89 ASN A N 1
ATOM 698 C CA . ASN A 1 89 ? 4.191 3.492 -44.671 1.00 49.91 89 ASN A CA 1
ATOM 699 C C . ASN A 1 89 ? 4.013 4.669 -45.643 1.00 49.91 89 ASN A C 1
ATOM 701 O O . ASN A 1 89 ? 2.906 5.170 -45.831 1.00 49.91 89 ASN A O 1
ATOM 705 N N . ALA A 1 90 ? 5.101 5.059 -46.296 1.00 46.06 90 ALA A N 1
ATOM 706 C CA . ALA A 1 90 ? 5.062 5.768 -47.564 1.00 46.06 90 ALA A CA 1
ATOM 707 C C . ALA A 1 90 ? 5.908 5.007 -48.596 1.00 46.06 90 ALA A C 1
ATOM 709 O O . ALA A 1 90 ? 6.691 5.593 -49.334 1.00 46.06 90 ALA A O 1
ATOM 710 N N . GLU A 1 91 ? 5.745 3.684 -48.680 1.00 59.53 91 GLU A N 1
ATOM 711 C CA . GLU A 1 91 ? 5.907 3.014 -49.970 1.00 59.53 91 GLU A CA 1
ATOM 712 C C . GLU A 1 91 ? 4.692 3.366 -50.829 1.00 59.53 91 GLU A C 1
ATOM 714 O O . GLU A 1 91 ? 3.754 2.586 -50.833 1.00 59.53 91 GLU A O 1
ATOM 719 N N . GLN A 1 92 ? 4.678 4.513 -51.528 1.00 61.41 92 GLN A N 1
ATOM 720 C CA . GLN A 1 92 ? 3.864 4.711 -52.742 1.00 61.41 92 GLN A CA 1
ATOM 721 C C . GLN A 1 92 ? 4.491 5.763 -53.682 1.00 61.41 92 GLN A C 1
ATOM 723 O O . GLN A 1 92 ? 4.536 6.948 -53.377 1.00 61.41 92 GLN A O 1
ATOM 728 N N . PHE A 1 93 ? 4.926 5.284 -54.855 1.00 57.88 93 PHE A N 1
ATOM 729 C CA . PHE A 1 93 ? 5.062 5.991 -56.139 1.00 57.88 93 PHE A CA 1
ATOM 730 C C . PHE A 1 93 ? 5.877 7.300 -56.207 1.00 57.88 93 PHE A C 1
ATOM 732 O O . PHE A 1 93 ? 5.346 8.398 -56.075 1.00 57.88 93 PHE A O 1
ATOM 739 N N . ALA A 1 94 ? 7.132 7.192 -56.659 1.00 49.22 94 ALA A N 1
ATOM 740 C CA . ALA A 1 94 ? 7.774 8.243 -57.454 1.00 49.22 94 ALA A CA 1
ATOM 741 C C . ALA A 1 94 ? 8.678 7.632 -58.540 1.00 49.22 94 ALA A C 1
ATOM 743 O O . ALA A 1 94 ? 9.897 7.550 -58.413 1.00 49.22 94 ALA A O 1
ATOM 744 N N . THR A 1 95 ? 8.067 7.205 -59.647 1.00 53.06 95 THR A N 1
ATOM 745 C CA . THR A 1 95 ? 8.745 7.201 -60.947 1.00 53.06 95 THR A CA 1
ATOM 746 C C . THR A 1 95 ? 8.958 8.656 -61.355 1.00 53.06 95 THR A C 1
ATOM 748 O O . THR A 1 95 ? 7.993 9.351 -61.654 1.00 53.06 95 THR A O 1
ATOM 751 N N . ALA A 1 96 ? 10.206 9.116 -61.399 1.00 47.59 96 ALA A N 1
ATOM 752 C CA . ALA A 1 96 ? 10.586 10.292 -62.174 1.00 47.59 96 ALA A CA 1
ATOM 753 C C . ALA A 1 96 ? 12.060 10.187 -62.580 1.00 47.59 96 ALA A C 1
ATOM 755 O O . ALA A 1 96 ? 12.973 10.483 -61.812 1.00 47.59 96 ALA A O 1
ATOM 756 N N . SER A 1 97 ? 12.282 9.761 -63.824 1.00 56.31 97 SER A N 1
ATOM 757 C CA . SER A 1 97 ? 13.506 10.049 -64.560 1.00 56.31 97 SER A CA 1
ATOM 758 C C . SER A 1 97 ? 13.740 11.559 -64.566 1.00 56.31 97 SER A C 1
ATOM 760 O O . SER A 1 97 ? 12.912 12.321 -65.060 1.00 56.31 97 SER A O 1
ATOM 762 N N . SER A 1 98 ? 14.876 12.007 -64.046 1.00 46.41 98 SER A N 1
ATOM 763 C CA . SER A 1 98 ? 15.422 13.323 -64.371 1.00 46.41 98 SER A CA 1
ATOM 764 C C . SER A 1 98 ? 16.902 13.170 -64.671 1.00 46.41 98 SER A C 1
ATOM 766 O O . SER A 1 98 ? 17.714 12.838 -63.813 1.00 46.41 98 SER A O 1
ATOM 768 N N . SER A 1 99 ? 17.200 13.332 -65.956 1.00 52.97 99 SER A N 1
ATOM 769 C CA . SER A 1 99 ? 18.499 13.219 -66.597 1.00 52.97 99 SER A CA 1
ATOM 770 C C . SER A 1 99 ? 19.582 14.021 -65.874 1.00 52.97 99 SER A C 1
ATOM 772 O O . SER A 1 99 ? 19.612 15.247 -65.958 1.00 52.97 99 SER A O 1
ATOM 774 N N . ALA A 1 100 ? 20.537 13.329 -65.251 1.00 52.66 100 ALA A N 1
ATOM 775 C CA . ALA A 1 100 ? 21.835 13.908 -64.932 1.00 52.66 100 ALA A CA 1
ATOM 776 C C . ALA A 1 100 ? 22.621 14.074 -66.244 1.00 52.66 100 ALA A C 1
ATOM 778 O O . ALA A 1 100 ? 23.209 13.132 -66.769 1.00 52.66 100 ALA A O 1
ATOM 779 N N . SER A 1 101 ? 22.567 15.273 -66.820 1.00 51.31 101 SER A N 1
ATOM 780 C CA . SER A 1 101 ? 23.428 15.686 -67.929 1.00 51.31 101 SER A CA 1
ATOM 781 C C . SER A 1 101 ? 24.563 16.569 -67.415 1.00 51.31 101 SER A C 1
ATOM 783 O O . SER A 1 101 ? 24.289 17.508 -66.672 1.00 51.31 101 SER A O 1
ATOM 785 N N . ARG A 1 102 ? 25.777 16.307 -67.944 1.00 59.72 102 ARG A N 1
ATOM 786 C CA . ARG A 1 102 ? 27.041 17.091 -67.888 1.00 59.72 102 ARG A CA 1
ATOM 787 C C . ARG A 1 102 ? 27.815 16.977 -66.550 1.00 59.72 102 ARG A C 1
ATOM 789 O O . ARG A 1 102 ? 27.266 17.335 -65.526 1.00 59.72 102 ARG A O 1
ATOM 796 N N . ILE A 1 103 ? 29.088 16.542 -66.438 1.00 62.22 103 ILE A N 1
ATOM 797 C CA . ILE A 1 103 ? 30.261 16.406 -67.342 1.00 62.22 103 ILE A CA 1
ATOM 798 C C . ILE A 1 103 ? 31.282 15.431 -66.686 1.00 62.22 103 ILE A C 1
ATOM 800 O O . ILE A 1 103 ? 31.541 15.600 -65.496 1.00 62.22 103 ILE A O 1
ATOM 804 N N . PRO A 1 104 ? 31.936 14.491 -67.401 1.00 53.03 104 PRO A N 1
ATOM 805 C CA . PRO A 1 104 ? 33.189 13.887 -66.948 1.00 53.03 104 PRO A CA 1
ATOM 806 C C . PRO A 1 104 ? 34.384 14.683 -67.499 1.00 53.03 104 PRO A C 1
ATOM 808 O O . PRO A 1 104 ? 34.570 14.778 -68.709 1.00 53.03 104 PRO A O 1
ATOM 811 N N . ALA A 1 105 ? 35.205 15.251 -66.619 1.00 51.84 105 ALA A N 1
ATOM 812 C CA . ALA A 1 105 ? 36.519 15.786 -66.973 1.00 51.84 105 ALA A CA 1
ATOM 813 C C . ALA A 1 105 ? 37.523 15.368 -65.895 1.00 51.84 105 ALA A C 1
ATOM 815 O O . ALA A 1 105 ? 37.952 16.173 -65.077 1.00 51.84 105 ALA A O 1
ATOM 816 N N . ASN A 1 106 ? 37.857 14.078 -65.877 1.00 49.16 106 ASN A N 1
ATOM 817 C CA . ASN A 1 106 ? 39.057 13.592 -65.209 1.00 49.16 106 ASN A CA 1
ATOM 818 C C . ASN A 1 106 ? 40.050 13.174 -66.295 1.00 49.16 106 ASN A C 1
ATOM 820 O O . ASN A 1 106 ? 40.050 12.032 -66.745 1.00 49.16 106 ASN A O 1
ATOM 824 N N . MET A 1 107 ? 40.844 14.134 -66.759 1.00 62.03 107 MET A N 1
ATOM 825 C CA . MET A 1 107 ? 42.054 13.884 -67.534 1.00 62.03 107 MET A CA 1
ATOM 826 C C . MET A 1 107 ? 43.148 14.741 -66.915 1.00 62.03 107 MET A C 1
ATOM 828 O O . MET A 1 107 ? 43.301 15.895 -67.298 1.00 62.03 107 MET A O 1
ATOM 832 N N . ASN A 1 108 ? 43.847 14.198 -65.917 1.00 64.62 108 ASN A N 1
ATOM 833 C CA . ASN A 1 108 ? 45.209 14.624 -65.622 1.00 64.62 108 ASN A CA 1
ATOM 834 C C . ASN A 1 108 ? 45.955 13.555 -64.809 1.00 64.62 108 ASN A C 1
ATOM 836 O O . ASN A 1 108 ? 46.072 13.652 -63.591 1.00 64.62 108 ASN A O 1
ATOM 840 N N . GLU A 1 109 ? 46.473 12.550 -65.512 1.00 54.34 109 GLU A N 1
ATOM 841 C CA . GLU A 1 109 ? 47.670 11.821 -65.092 1.00 54.34 109 GLU A CA 1
ATOM 842 C C . GLU A 1 109 ? 48.639 11.857 -66.289 1.00 54.34 109 GLU A C 1
ATOM 844 O O . GLU A 1 109 ? 48.384 11.239 -67.315 1.00 54.34 109 GLU A O 1
ATOM 849 N N . GLU A 1 110 ? 49.644 12.731 -66.172 1.00 52.94 110 GLU A N 1
ATOM 850 C CA . GLU A 1 110 ? 51.001 12.640 -66.740 1.00 52.94 110 GLU A CA 1
ATOM 851 C C . GLU A 1 110 ? 51.198 12.371 -68.255 1.00 52.94 110 GLU A C 1
ATOM 853 O O . GLU A 1 110 ? 51.106 11.240 -68.726 1.00 52.94 110 GLU A O 1
ATOM 858 N N . SER A 1 111 ? 51.587 13.414 -69.015 1.00 44.72 111 SER A N 1
ATOM 859 C CA . SER A 1 111 ? 52.971 13.597 -69.514 1.00 44.72 111 SER A CA 1
ATOM 860 C C . SER A 1 111 ? 53.184 14.936 -70.229 1.00 44.72 111 SER A C 1
ATOM 862 O O . SER A 1 111 ? 52.208 15.503 -70.769 1.00 44.72 111 SER A O 1
#

Sequence (111 aa):
MNVAEDEFCLIRWSDKNDFDIVPQRSIRAPSNTIETYETYQVEINGNQCEGTVIMKGTKRDCEKLQHNIALKSPNHAPAARSDTTPESNAEQFATASSSASRIPANMNEES

pLDDT: mean 72.11, std 18.26, range [37.03, 93.06]

Secondary structure (DSSP, 8-state):
-------EEEEEETTTS-EEEEEGGGEE-TTS-PPTT-EEEEEETTEEEEEEEEEEE-HHHHHHHHHHHHHH-TT---------------------------------S--